Protein AF-A0A353LRE3-F1 (afdb_monomer)

Structure (mmCIF, N/CA/C/O backbone):
data_AF-A0A353LRE3-F1
#
_entry.id   AF-A0A353LRE3-F1
#
loop_
_atom_site.group_PDB
_atom_site.id
_atom_site.type_symbol
_atom_site.label_atom_id
_atom_site.label_alt_id
_atom_site.label_comp_id
_atom_site.label_asym_id
_atom_site.label_entity_id
_atom_site.label_seq_id
_atom_site.pdbx_PDB_ins_code
_atom_site.Cartn_x
_atom_site.Cartn_y
_atom_site.Cartn_z
_atom_site.occupancy
_atom_site.B_iso_or_equiv
_a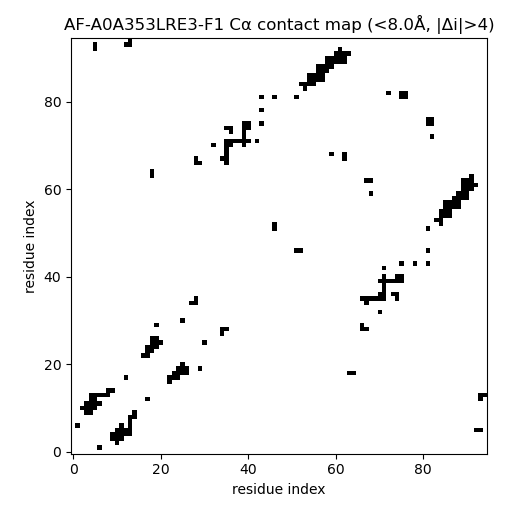tom_site.auth_seq_id
_atom_site.auth_comp_id
_atom_site.auth_as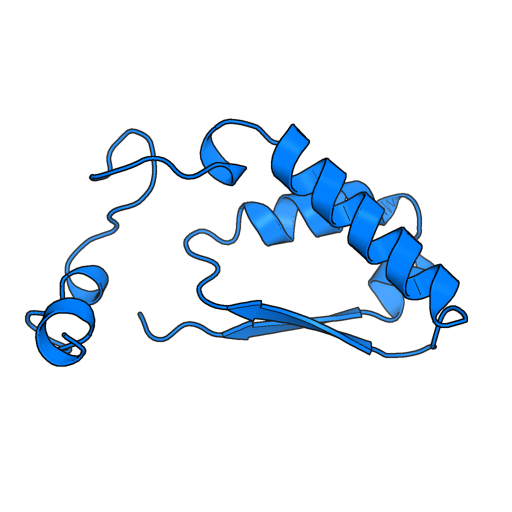ym_id
_atom_site.auth_atom_id
_atom_site.pdbx_PDB_model_num
ATOM 1 N N . MET A 1 1 ? 3.013 -12.728 -23.868 1.00 83.56 1 MET A N 1
ATOM 2 C CA . MET A 1 1 ? 3.322 -11.578 -22.986 1.00 83.56 1 MET A CA 1
ATOM 3 C C . MET A 1 1 ? 4.045 -12.007 -21.706 1.00 83.56 1 MET A C 1
ATOM 5 O O . MET A 1 1 ? 5.095 -11.446 -21.448 1.00 83.56 1 MET A O 1
ATOM 9 N N . SER A 1 2 ? 3.580 -13.036 -20.975 1.00 89.44 2 SER A N 1
ATOM 10 C CA . SER A 1 2 ? 4.220 -13.532 -19.731 1.00 89.44 2 SER A CA 1
ATOM 11 C C . SER A 1 2 ? 5.749 -13.728 -19.815 1.00 89.44 2 SER A C 1
ATOM 13 O O . SER A 1 2 ? 6.469 -13.100 -19.048 1.00 89.44 2 SER A O 1
ATOM 15 N N . LEU A 1 3 ? 6.269 -14.486 -20.794 1.00 90.88 3 LEU A N 1
ATOM 16 C CA . LEU A 1 3 ? 7.724 -14.691 -20.944 1.00 90.88 3 LEU A CA 1
ATOM 17 C C . LEU A 1 3 ? 8.507 -13.389 -21.191 1.00 90.88 3 LEU A C 1
ATOM 19 O O . LEU A 1 3 ? 9.598 -13.219 -20.663 1.00 90.88 3 LEU A O 1
ATOM 23 N N . ALA A 1 4 ? 7.955 -12.441 -21.952 1.00 92.00 4 ALA A N 1
ATOM 24 C CA . ALA A 1 4 ? 8.640 -11.174 -22.223 1.00 92.00 4 ALA A CA 1
ATOM 25 C C . ALA A 1 4 ? 8.796 -10.308 -20.957 1.00 92.00 4 ALA A C 1
ATOM 27 O O . ALA A 1 4 ? 9.753 -9.546 -20.843 1.00 92.00 4 ALA A O 1
ATOM 28 N N . LEU A 1 5 ? 7.873 -10.434 -20.000 1.00 90.50 5 LEU A N 1
ATOM 29 C CA . LEU A 1 5 ? 7.877 -9.655 -18.761 1.00 90.50 5 LEU A CA 1
ATOM 30 C C . LEU A 1 5 ? 8.619 -10.367 -17.621 1.00 90.50 5 LEU A C 1
ATOM 32 O O . LEU A 1 5 ? 9.373 -9.714 -16.905 1.00 90.50 5 LEU A O 1
ATOM 36 N N . GLY A 1 6 ? 8.442 -11.686 -17.489 1.00 89.94 6 GLY A N 1
ATOM 37 C CA . GLY A 1 6 ? 8.863 -12.458 -16.314 1.00 89.94 6 GLY A CA 1
ATOM 38 C C . GLY A 1 6 ? 9.785 -13.648 -16.583 1.00 89.94 6 GLY A C 1
ATOM 39 O O . GLY A 1 6 ? 9.959 -14.471 -15.693 1.00 89.94 6 GLY A O 1
ATOM 40 N N . HIS A 1 7 ? 10.367 -13.801 -17.782 1.00 91.94 7 HIS A N 1
ATOM 41 C CA . HIS A 1 7 ? 11.414 -14.816 -17.967 1.00 91.94 7 HIS A CA 1
ATOM 42 C C . HIS A 1 7 ? 12.577 -14.534 -16.997 1.00 91.94 7 HIS A C 1
ATOM 44 O O . HIS A 1 7 ? 13.086 -13.415 -17.033 1.00 91.94 7 HIS A O 1
ATOM 50 N N . PRO A 1 8 ? 13.059 -15.506 -16.200 1.00 88.06 8 PRO A N 1
ATOM 51 C CA . PRO A 1 8 ? 14.055 -15.248 -15.154 1.00 88.06 8 PRO A CA 1
ATOM 52 C C . PRO A 1 8 ? 15.313 -14.524 -15.652 1.00 88.06 8 PRO A C 1
ATOM 54 O O . PRO A 1 8 ? 15.825 -13.632 -14.991 1.00 88.06 8 PRO A O 1
ATOM 57 N N . GLU A 1 9 ? 15.778 -14.868 -16.856 1.00 88.31 9 GLU A N 1
ATOM 58 C CA . GLU A 1 9 ? 16.984 -14.273 -17.451 1.00 88.31 9 GLU A CA 1
ATOM 59 C C . GLU A 1 9 ? 16.711 -13.096 -18.406 1.00 88.31 9 GLU A C 1
ATOM 61 O O . GLU A 1 9 ? 17.545 -12.210 -18.564 1.00 88.31 9 GLU A O 1
ATOM 66 N N . PHE A 1 10 ? 15.549 -13.060 -19.067 1.00 90.50 10 PHE A N 1
ATOM 67 C CA . PHE A 1 10 ? 15.300 -12.152 -20.202 1.00 90.50 10 PHE A CA 1
ATOM 68 C C . PHE A 1 10 ? 14.110 -11.221 -19.983 1.00 90.50 10 PHE A C 1
ATOM 70 O O . PHE A 1 10 ? 13.911 -10.288 -20.766 1.00 90.50 10 PHE A O 1
ATOM 77 N N . GLY A 1 11 ? 13.340 -11.461 -18.925 1.00 91.38 11 GLY A N 1
ATOM 78 C CA . GLY A 1 11 ? 12.149 -10.716 -18.572 1.00 91.38 11 GLY A CA 1
ATOM 79 C C . GLY A 1 11 ? 12.487 -9.264 -18.286 1.00 91.38 11 GLY A C 1
ATOM 80 O O . GLY A 1 11 ? 13.509 -8.954 -17.670 1.00 91.38 11 GLY A O 1
ATOM 81 N N . TYR A 1 12 ? 11.624 -8.373 -18.759 1.00 88.88 12 TYR A N 1
ATOM 82 C CA . TYR A 1 12 ? 11.773 -6.936 -18.568 1.00 88.88 12 TYR A CA 1
ATOM 83 C C . TYR A 1 12 ? 11.924 -6.551 -17.086 1.00 88.88 12 TYR A C 1
ATOM 85 O O . TYR A 1 12 ? 12.854 -5.821 -16.753 1.00 88.88 12 TYR A O 1
ATOM 93 N N . TYR A 1 13 ? 11.077 -7.103 -16.209 1.00 86.62 13 TYR A N 1
ATOM 94 C CA . TYR A 1 13 ? 11.093 -6.807 -14.771 1.00 86.62 13 TYR A CA 1
ATOM 95 C C . TYR A 1 13 ? 12.178 -7.567 -13.995 1.00 86.62 13 TYR A C 1
ATOM 97 O O . TYR A 1 13 ? 12.428 -7.249 -12.842 1.00 86.62 13 TYR A O 1
ATOM 105 N N . MET A 1 14 ? 12.825 -8.572 -14.602 1.00 86.06 14 MET A N 1
ATOM 106 C CA . MET A 1 14 ? 13.829 -9.401 -13.913 1.00 86.06 14 MET A CA 1
ATOM 107 C C . MET A 1 14 ? 15.253 -8.839 -14.026 1.00 86.06 14 MET A C 1
ATOM 109 O O . MET A 1 14 ? 16.117 -9.177 -13.225 1.00 86.06 14 MET A O 1
ATOM 113 N N . ARG A 1 15 ? 15.533 -8.017 -15.048 1.00 80.94 15 ARG A N 1
ATOM 114 C CA . ARG A 1 15 ? 16.908 -7.599 -15.390 1.00 80.94 15 ARG A CA 1
ATOM 115 C C . ARG A 1 15 ? 17.334 -6.239 -14.843 1.00 80.94 15 ARG A C 1
ATOM 117 O O . ARG A 1 15 ? 18.531 -5.970 -14.789 1.00 80.94 15 ARG A O 1
ATOM 124 N N . ARG A 1 16 ? 16.391 -5.354 -14.526 1.00 75.19 16 ARG A N 1
ATOM 125 C CA . ARG A 1 16 ? 16.661 -3.979 -14.078 1.00 75.19 16 ARG A CA 1
ATOM 126 C C . ARG A 1 16 ? 15.479 -3.431 -13.291 1.00 75.19 16 ARG A C 1
ATOM 128 O O . ARG A 1 16 ? 14.371 -3.901 -13.507 1.00 75.19 16 ARG A O 1
ATOM 135 N N . ASP A 1 17 ? 15.725 -2.418 -12.460 1.00 75.56 17 ASP A N 1
ATOM 136 C CA . ASP A 1 17 ? 14.676 -1.603 -11.833 1.00 75.56 17 ASP A CA 1
ATOM 137 C C . ASP A 1 17 ? 14.135 -0.602 -12.876 1.00 75.56 17 ASP A C 1
ATOM 139 O O . ASP A 1 17 ? 14.866 0.316 -13.262 1.00 75.56 17 ASP A O 1
ATOM 143 N N . PRO A 1 18 ? 12.910 -0.782 -13.412 1.00 79.00 18 PRO A N 1
ATOM 144 C CA . PRO A 1 18 ? 12.359 0.121 -14.415 1.00 79.00 18 PRO A CA 1
ATOM 145 C C . PRO A 1 18 ? 11.692 1.357 -13.796 1.00 79.00 18 PRO A C 1
ATOM 147 O O . PRO A 1 18 ? 11.201 2.198 -14.550 1.00 79.00 18 PRO A O 1
ATOM 150 N N . PHE A 1 19 ? 11.624 1.469 -12.466 1.00 78.69 19 PHE A N 1
ATOM 151 C CA . PHE A 1 19 ? 10.783 2.449 -11.786 1.00 78.69 19 PHE A CA 1
ATOM 152 C C . PHE A 1 19 ? 11.536 3.727 -11.385 1.00 78.69 19 PHE A C 1
ATOM 154 O O . PHE A 1 19 ? 12.706 3.709 -11.003 1.00 78.69 19 PHE A O 1
ATOM 161 N N . GLY A 1 20 ? 10.816 4.852 -11.395 1.00 73.50 20 GLY A N 1
ATOM 162 C CA . GLY A 1 20 ? 11.276 6.131 -10.849 1.00 73.50 20 GLY A CA 1
ATOM 163 C C . GLY A 1 20 ? 11.982 7.024 -11.872 1.00 73.50 20 GLY A C 1
ATOM 164 O O . GLY A 1 20 ? 12.011 6.735 -13.063 1.00 73.50 20 GLY A O 1
ATOM 165 N N . VAL A 1 21 ? 12.549 8.142 -11.406 1.00 74.50 21 VAL A N 1
ATOM 166 C CA . VAL A 1 21 ? 13.155 9.185 -12.269 1.00 74.50 21 VAL A CA 1
ATOM 167 C C . VAL A 1 21 ? 14.310 8.654 -13.126 1.00 74.50 21 VAL A C 1
ATOM 169 O O . VAL A 1 21 ? 14.510 9.117 -14.246 1.00 74.50 21 VAL A O 1
ATOM 172 N N . SER A 1 22 ? 15.058 7.681 -12.604 1.00 78.81 22 SER A N 1
ATOM 173 C CA . SER A 1 22 ? 16.165 7.020 -13.310 1.00 78.81 22 SER A CA 1
ATOM 174 C C . SER A 1 22 ? 15.733 5.764 -14.078 1.00 78.81 22 SER A C 1
ATOM 176 O O . SER A 1 22 ? 16.574 5.129 -14.713 1.00 78.81 22 SER A O 1
ATOM 178 N N . GLY A 1 23 ? 14.458 5.379 -13.969 1.00 81.88 23 GLY A N 1
ATOM 179 C CA . GLY A 1 23 ? 13.868 4.223 -14.630 1.00 81.88 23 GLY A CA 1
ATOM 180 C C . GLY A 1 23 ? 13.298 4.560 -16.008 1.00 81.88 23 GLY A C 1
ATOM 181 O O . GLY A 1 23 ? 13.476 5.655 -16.540 1.00 81.88 23 GLY A O 1
ATOM 182 N N . ASP A 1 24 ? 12.578 3.607 -16.590 1.00 83.50 24 ASP A N 1
ATOM 183 C CA . ASP A 1 24 ? 11.914 3.788 -17.883 1.00 83.50 24 ASP A CA 1
ATOM 184 C C . ASP A 1 24 ? 10.616 4.604 -17.754 1.00 83.50 24 ASP A C 1
ATOM 186 O O . ASP A 1 24 ? 10.161 5.206 -18.728 1.00 83.50 24 ASP A O 1
ATOM 190 N N . PHE A 1 25 ? 9.995 4.606 -16.569 1.00 83.81 25 PHE A N 1
ATOM 191 C CA . PHE A 1 25 ? 8.791 5.377 -16.276 1.00 83.81 25 PHE A CA 1
ATOM 192 C C . PHE A 1 25 ? 8.634 5.649 -14.773 1.00 83.81 25 PHE A C 1
ATOM 194 O O . PHE A 1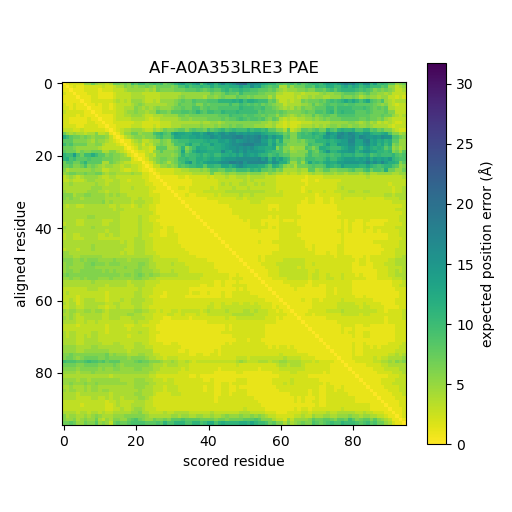 25 ? 9.127 4.918 -13.913 1.00 83.81 25 PHE A O 1
ATOM 201 N N . ILE A 1 26 ? 7.883 6.705 -14.458 1.00 88.62 26 ILE A N 1
ATOM 202 C CA . ILE A 1 26 ? 7.529 7.094 -13.091 1.00 88.62 26 ILE A CA 1
ATOM 203 C C . ILE A 1 26 ? 6.059 6.758 -12.808 1.00 88.62 26 ILE A C 1
ATOM 205 O O . ILE A 1 26 ? 5.200 6.918 -13.677 1.00 88.62 26 ILE A O 1
ATOM 209 N N . THR A 1 27 ? 5.761 6.268 -11.604 1.00 91.88 27 THR A N 1
ATOM 210 C CA . THR A 1 27 ? 4.403 5.889 -11.176 1.00 91.88 27 THR A CA 1
ATOM 211 C C . THR A 1 27 ? 3.803 6.945 -10.244 1.00 91.88 27 THR A C 1
ATOM 213 O O . THR A 1 27 ? 4.520 7.773 -9.689 1.00 91.88 27 THR A O 1
ATOM 216 N N . ALA A 1 28 ? 2.478 6.940 -10.054 1.00 94.12 28 ALA A N 1
ATOM 217 C CA . ALA A 1 28 ? 1.800 7.934 -9.213 1.00 94.12 28 ALA A CA 1
ATOM 218 C C . ALA A 1 28 ? 2.329 8.011 -7.759 1.00 94.12 28 ALA A C 1
ATOM 220 O O . ALA A 1 28 ? 2.544 9.137 -7.302 1.00 94.12 28 ALA A O 1
ATOM 221 N N . PRO A 1 29 ? 2.614 6.886 -7.061 1.00 93.75 29 PRO A N 1
ATOM 222 C CA . PRO A 1 29 ? 3.241 6.932 -5.735 1.00 93.75 29 PRO A CA 1
ATOM 223 C C . PRO A 1 29 ? 4.611 7.625 -5.737 1.00 93.75 29 PRO A C 1
ATOM 225 O O . PRO A 1 29 ? 4.943 8.333 -4.796 1.00 93.75 29 PRO A O 1
ATOM 228 N N . GLU A 1 30 ? 5.386 7.484 -6.816 1.00 91.19 30 GLU A N 1
ATOM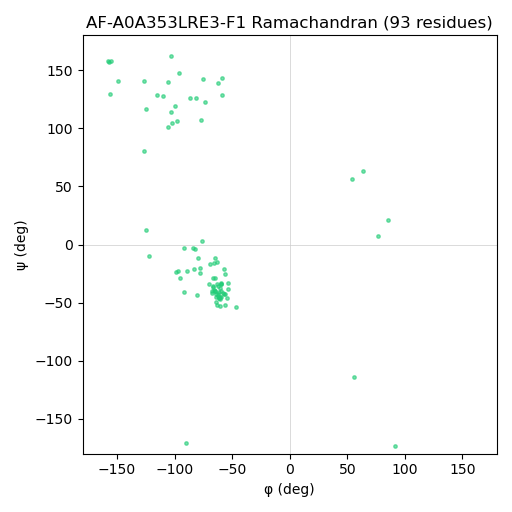 229 C CA . GLU A 1 30 ? 6.712 8.107 -6.952 1.00 91.19 30 GLU A CA 1
ATOM 230 C C . GLU A 1 30 ? 6.641 9.602 -7.313 1.00 91.19 30 GLU A C 1
ATOM 232 O O . GLU A 1 30 ? 7.608 10.334 -7.113 1.00 91.19 30 GLU A O 1
ATOM 237 N N . ILE A 1 31 ? 5.513 10.080 -7.856 1.00 93.00 31 ILE A N 1
ATOM 238 C CA . ILE A 1 31 ? 5.315 11.504 -8.179 1.00 93.00 31 ILE A CA 1
ATOM 239 C C . ILE A 1 31 ? 4.932 12.296 -6.928 1.00 93.00 31 ILE A C 1
ATOM 241 O O . ILE A 1 31 ? 5.388 13.426 -6.743 1.00 93.00 31 ILE A O 1
ATO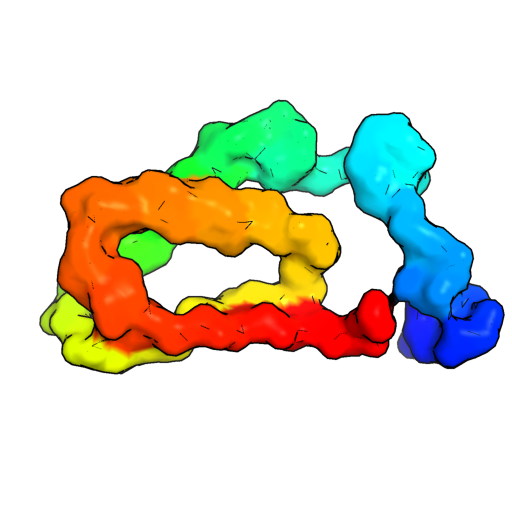M 245 N N . SER A 1 32 ? 4.037 11.755 -6.099 1.00 95.81 32 SER A N 1
ATOM 246 C CA . SER A 1 32 ? 3.514 12.486 -4.949 1.00 95.81 32 SER A CA 1
ATOM 247 C C . SER A 1 32 ? 3.000 11.566 -3.854 1.00 95.81 32 SER A C 1
ATOM 249 O O . SER A 1 32 ? 2.092 10.763 -4.076 1.00 95.81 32 SER A O 1
ATOM 251 N N . GLN A 1 33 ? 3.465 11.828 -2.631 1.00 96.75 33 GLN A N 1
ATOM 252 C CA . GLN A 1 33 ? 2.963 11.193 -1.414 1.00 96.75 33 GLN A CA 1
ATOM 253 C C . GLN A 1 33 ? 1.447 11.364 -1.212 1.00 96.75 33 GLN A C 1
ATOM 255 O O . GLN A 1 33 ? 0.813 10.538 -0.563 1.00 96.75 33 GLN A O 1
ATOM 260 N N . ILE A 1 34 ? 0.843 12.419 -1.784 1.00 98.12 34 ILE A N 1
ATOM 261 C CA . ILE A 1 34 ? -0.601 12.677 -1.675 1.00 98.12 34 ILE A CA 1
ATOM 262 C C . ILE A 1 34 ? -1.390 11.501 -2.254 1.00 98.12 34 ILE A C 1
ATOM 264 O O . ILE A 1 34 ? -2.450 11.159 -1.735 1.00 98.12 34 ILE A O 1
ATOM 268 N N . PHE A 1 35 ? -0.869 10.850 -3.300 1.00 98.31 35 PHE A N 1
ATOM 269 C CA . PHE A 1 35 ? -1.512 9.672 -3.867 1.00 98.31 35 PHE A CA 1
ATOM 270 C C . PHE A 1 35 ? -1.618 8.551 -2.826 1.00 98.31 35 PHE A C 1
ATOM 272 O O . PHE A 1 35 ? -2.717 8.070 -2.559 1.00 98.31 35 PHE A O 1
ATOM 279 N N . GLY A 1 36 ? -0.504 8.179 -2.190 1.00 98.25 36 GLY A N 1
ATOM 280 C CA . GLY A 1 36 ? -0.501 7.125 -1.178 1.00 98.25 36 GLY A CA 1
ATOM 281 C C . GLY A 1 36 ? -1.274 7.497 0.088 1.00 98.25 36 GLY A C 1
ATOM 282 O O . GLY A 1 36 ? -1.993 6.662 0.634 1.00 98.25 36 GLY A O 1
ATOM 283 N N . GLU A 1 37 ? -1.225 8.762 0.508 1.00 98.38 37 GLU A N 1
ATOM 284 C CA . GLU A 1 37 ? -1.994 9.254 1.655 1.00 98.38 37 GLU A CA 1
ATOM 285 C C . GLU A 1 37 ? -3.507 9.147 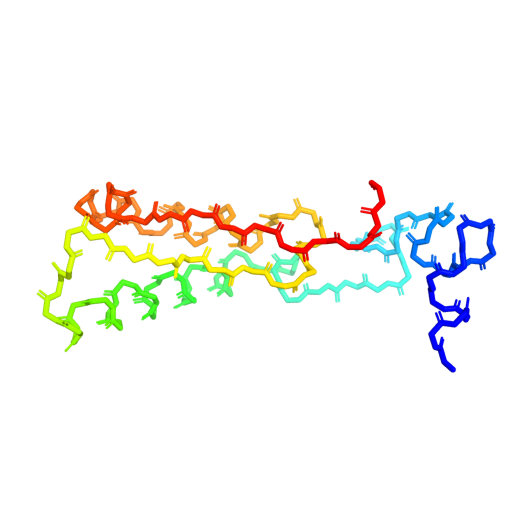1.430 1.00 98.38 37 GLU A C 1
ATOM 287 O O . GLU A 1 37 ? -4.227 8.671 2.310 1.00 98.38 37 GLU A O 1
ATOM 292 N N . LEU A 1 38 ? -3.999 9.531 0.247 1.00 98.50 38 LEU A N 1
ATOM 293 C CA . LEU A 1 38 ? -5.421 9.425 -0.089 1.00 98.50 38 LEU A CA 1
ATOM 294 C C . LEU A 1 38 ? -5.889 7.968 -0.156 1.00 98.50 38 LEU A C 1
ATOM 296 O O . LEU A 1 38 ? -6.978 7.661 0.334 1.00 98.50 38 LEU A O 1
ATOM 300 N N . ILE A 1 39 ? -5.068 7.063 -0.700 1.00 98.50 39 ILE A N 1
ATOM 301 C CA . ILE A 1 39 ? -5.367 5.625 -0.670 1.00 98.50 39 ILE A CA 1
ATOM 302 C C . ILE A 1 39 ? -5.368 5.105 0.772 1.00 98.50 39 ILE A C 1
ATOM 304 O O . ILE A 1 39 ? -6.267 4.355 1.141 1.00 98.50 39 ILE A O 1
ATOM 308 N N . GLY A 1 40 ? -4.440 5.551 1.623 1.00 98.25 40 GLY A N 1
ATOM 309 C CA . GLY A 1 40 ? -4.414 5.178 3.038 1.00 98.25 40 GLY A CA 1
ATOM 310 C C . GLY A 1 40 ? -5.676 5.603 3.788 1.00 98.25 40 GLY A C 1
ATOM 311 O O . GLY A 1 40 ? -6.278 4.796 4.498 1.00 98.25 40 GLY A O 1
ATOM 312 N N . LEU A 1 41 ? -6.136 6.840 3.579 1.00 98.31 41 LEU A N 1
ATOM 313 C CA . LEU A 1 41 ? -7.402 7.324 4.138 1.00 98.31 41 LEU A CA 1
ATOM 314 C C . LEU A 1 41 ? -8.599 6.516 3.621 1.00 98.31 41 LEU A C 1
ATOM 316 O O . LEU A 1 41 ? -9.488 6.174 4.403 1.00 98.31 41 LEU A O 1
ATOM 320 N N . TRP A 1 42 ? -8.607 6.167 2.333 1.00 98.50 42 TRP A N 1
ATOM 321 C CA . TRP A 1 42 ? -9.633 5.301 1.75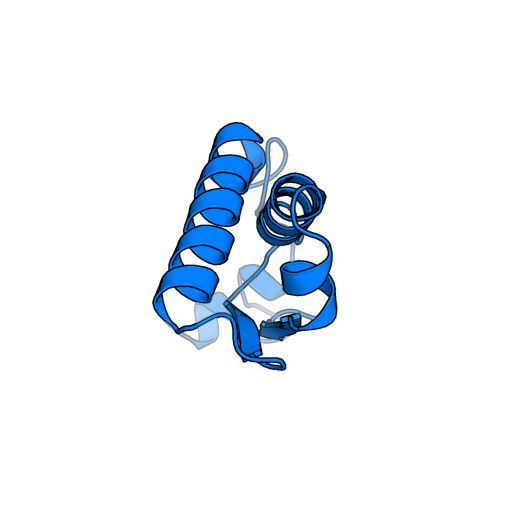5 1.00 98.50 42 TRP A CA 1
ATOM 322 C C . TRP A 1 42 ? -9.629 3.897 2.379 1.00 98.50 42 TRP A C 1
ATOM 324 O O . TRP A 1 42 ? -10.699 3.381 2.711 1.00 98.50 42 TRP A O 1
ATOM 334 N N . CYS A 1 43 ? -8.459 3.294 2.609 1.00 98.56 43 CYS A N 1
ATOM 335 C CA . CYS A 1 43 ? -8.344 1.997 3.279 1.00 98.56 43 CYS A CA 1
ATOM 336 C C . CYS A 1 43 ? -8.893 2.053 4.709 1.00 98.56 43 CYS A C 1
ATOM 338 O O . CYS A 1 43 ? -9.671 1.186 5.106 1.00 98.56 43 CYS A O 1
ATOM 340 N N . VAL A 1 44 ? -8.530 3.092 5.469 1.00 98.56 44 VAL A N 1
ATOM 341 C CA . VAL A 1 44 ? -9.032 3.304 6.833 1.00 98.56 44 VAL A CA 1
ATOM 342 C C . VAL A 1 44 ? -10.548 3.464 6.834 1.00 98.56 44 VAL A C 1
ATOM 344 O O . VAL A 1 44 ? -11.219 2.821 7.639 1.00 98.56 44 VAL A O 1
ATOM 347 N N . GLN A 1 45 ? -11.099 4.286 5.937 1.00 98.50 45 GLN A N 1
ATOM 348 C CA . GLN A 1 45 ? -12.546 4.475 5.845 1.00 98.50 45 GLN A CA 1
ATOM 349 C C . GLN A 1 45 ? -13.254 3.164 5.491 1.00 98.50 45 GLN A C 1
ATOM 351 O O . GLN A 1 45 ? -14.199 2.781 6.170 1.00 98.50 45 GLN A O 1
ATOM 356 N N . SER A 1 46 ? -12.73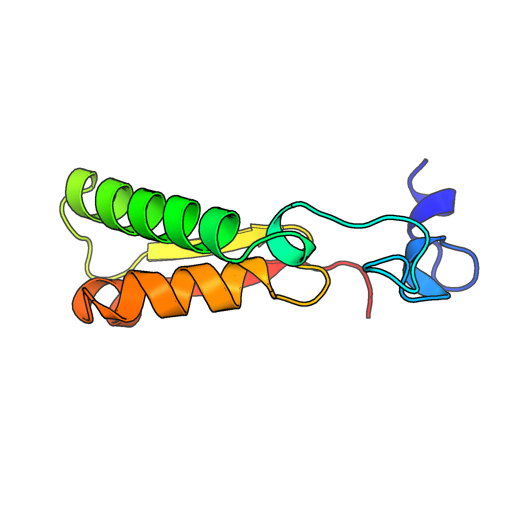8 2.428 4.506 1.00 98.56 46 SER A N 1
ATOM 357 C CA . SER A 1 46 ? -13.295 1.135 4.099 1.00 98.56 46 SER A CA 1
ATOM 358 C C . SER A 1 46 ? -13.292 0.123 5.249 1.00 98.56 46 SER A C 1
ATOM 360 O O . SER A 1 46 ? -14.259 -0.608 5.439 1.00 98.56 46 SER A O 1
ATOM 362 N N . TRP A 1 47 ? -12.234 0.095 6.064 1.00 98.56 47 TRP A N 1
ATOM 363 C CA . TRP A 1 47 ? -12.174 -0.745 7.264 1.00 98.56 47 TRP A CA 1
ATOM 364 C C . TRP A 1 47 ? -13.211 -0.350 8.324 1.00 98.56 47 TRP A C 1
ATOM 366 O O . TRP A 1 47 ? -13.835 -1.231 8.917 1.00 98.56 47 TRP A O 1
ATOM 376 N N . LEU A 1 48 ? -13.451 0.949 8.533 1.00 98.38 48 LEU A N 1
ATOM 377 C CA . LEU A 1 48 ? -14.517 1.423 9.426 1.00 98.38 48 LEU A CA 1
ATOM 378 C C . LEU A 1 48 ? -15.901 1.024 8.913 1.00 98.38 48 LEU A C 1
ATOM 380 O O . LEU A 1 48 ? -16.725 0.562 9.700 1.00 98.38 48 LEU A O 1
ATOM 384 N N . ASP A 1 49 ? -16.135 1.155 7.608 1.00 98.56 49 ASP A N 1
ATOM 385 C CA . ASP A 1 49 ? -17.404 0.797 6.968 1.00 98.56 49 ASP A CA 1
ATOM 386 C C . ASP A 1 49 ? -17.682 -0.714 7.062 1.00 98.56 49 ASP A C 1
ATOM 388 O O . ASP A 1 49 ? -18.835 -1.133 7.156 1.00 98.56 49 ASP A O 1
ATOM 392 N N . MET A 1 50 ? -16.630 -1.540 7.127 1.00 98.31 50 MET A N 1
ATOM 393 C CA . MET A 1 50 ? -16.715 -2.979 7.419 1.00 98.31 50 MET A CA 1
ATOM 394 C C . MET A 1 50 ? -16.957 -3.302 8.906 1.00 98.31 50 MET A C 1
ATOM 396 O O . MET A 1 50 ? -16.985 -4.474 9.280 1.00 98.31 50 MET A O 1
ATOM 400 N N . GLY A 1 51 ? -17.129 -2.296 9.765 1.00 98.38 51 GLY A N 1
ATOM 401 C CA . GLY A 1 51 ? -17.342 -2.478 11.201 1.00 98.38 51 GLY A CA 1
ATOM 402 C C . GLY A 1 51 ? -16.056 -2.619 12.012 1.00 98.38 51 GLY A C 1
ATOM 403 O O . GLY A 1 51 ? -16.107 -3.140 13.121 1.00 98.38 51 GLY A O 1
ATOM 404 N N . ALA A 1 52 ? -14.923 -2.150 11.480 1.00 98.31 52 ALA A N 1
ATOM 405 C CA . ALA A 1 52 ? -13.623 -2.164 12.148 1.00 98.31 52 ALA A CA 1
ATOM 406 C C . ALA A 1 52 ? -13.200 -3.563 12.657 1.00 98.31 52 ALA A C 1
ATOM 408 O O . ALA A 1 52 ? -12.942 -3.720 13.851 1.00 98.31 52 ALA A O 1
ATOM 409 N N . PRO A 1 53 ? -13.134 -4.589 11.782 1.00 98.50 53 PRO A N 1
ATOM 410 C CA . PRO A 1 53 ? -12.760 -5.941 12.191 1.00 98.50 53 PRO A CA 1
ATOM 411 C C . PRO A 1 53 ? -11.367 -5.982 12.835 1.00 98.50 53 PRO A C 1
ATOM 413 O O . PRO A 1 53 ? -10.444 -5.312 12.366 1.00 98.50 53 PRO A O 1
ATOM 416 N N . ASP A 1 54 ? -11.204 -6.838 13.850 1.00 98.25 54 ASP A N 1
ATOM 417 C CA . ASP A 1 54 ? -9.948 -7.016 14.604 1.00 98.25 54 ASP A CA 1
ATOM 418 C C . ASP A 1 54 ? -8.798 -7.592 13.759 1.00 98.25 54 ASP A C 1
ATOM 420 O O . ASP A 1 54 ? -7.637 -7.540 14.159 1.00 98.25 54 ASP A O 1
ATOM 424 N N . SER A 1 55 ? -9.109 -8.159 12.590 1.00 98.31 55 SER A N 1
ATOM 425 C CA . SER A 1 55 ? -8.112 -8.601 11.617 1.00 98.31 55 SER A CA 1
ATOM 426 C C . SER A 1 55 ? -8.641 -8.489 10.190 1.00 98.31 55 SER A C 1
ATOM 428 O O . SER A 1 55 ? -9.808 -8.789 9.929 1.00 98.31 55 SER A O 1
ATOM 430 N N . PHE A 1 56 ? -7.785 -8.066 9.262 1.00 98.56 56 PHE A N 1
ATOM 431 C CA . PHE A 1 56 ? -8.072 -8.063 7.826 1.00 98.56 56 PHE A CA 1
ATOM 432 C C . PHE A 1 56 ? -6.775 -8.121 7.012 1.00 98.56 56 PHE A C 1
ATOM 434 O O . PHE A 1 56 ? -5.712 -7.735 7.496 1.00 98.56 56 PHE A O 1
ATOM 441 N N . ALA A 1 57 ? -6.860 -8.576 5.763 1.00 98.56 57 ALA A N 1
ATOM 442 C CA . ALA A 1 57 ? -5.726 -8.570 4.844 1.00 98.56 57 ALA A CA 1
ATOM 443 C C . ALA A 1 57 ? -5.633 -7.228 4.101 1.00 98.56 57 ALA A C 1
ATOM 445 O O . ALA A 1 57 ? -6.590 -6.809 3.448 1.00 98.56 57 ALA A O 1
ATOM 446 N N . LEU A 1 58 ? -4.468 -6.584 4.159 1.00 98.50 58 LEU A N 1
ATOM 447 C CA . LEU A 1 58 ? -4.108 -5.429 3.339 1.00 98.50 58 LEU A CA 1
ATOM 448 C C . LEU A 1 58 ? -3.110 -5.893 2.272 1.00 98.50 58 LEU A C 1
ATOM 450 O O . LEU A 1 58 ? -1.935 -6.112 2.565 1.00 98.50 58 LEU A O 1
ATOM 454 N N . VAL A 1 59 ? -3.599 -6.101 1.048 1.00 98.56 59 VAL A N 1
ATOM 455 C CA . VAL A 1 59 ? -2.842 -6.756 -0.030 1.00 98.56 59 VAL A CA 1
ATOM 456 C C . VAL A 1 59 ? -2.463 -5.753 -1.118 1.00 98.56 59 VAL A C 1
ATOM 458 O O . VAL A 1 59 ? -3.340 -5.088 -1.665 1.00 98.56 59 VAL A O 1
ATOM 461 N N . GLU A 1 60 ? -1.181 -5.696 -1.478 1.00 98.44 60 GLU A N 1
ATOM 462 C CA . GLU A 1 60 ? -0.687 -4.961 -2.647 1.00 98.44 60 GLU A CA 1
ATOM 463 C C . GLU A 1 60 ? -0.095 -5.936 -3.674 1.00 98.44 60 GLU A C 1
ATOM 465 O O . GLU A 1 60 ? 0.731 -6.790 -3.344 1.00 98.44 60 GLU A O 1
ATOM 470 N N . LEU A 1 61 ? -0.547 -5.820 -4.924 1.00 97.50 61 LEU A N 1
ATOM 471 C CA . LEU A 1 61 ? -0.083 -6.634 -6.046 1.00 97.50 61 LEU A CA 1
ATOM 472 C C . LEU A 1 61 ? 0.935 -5.831 -6.853 1.00 97.50 61 LEU A C 1
ATOM 474 O O . LEU A 1 61 ? 0.581 -4.790 -7.403 1.00 97.50 61 LEU A O 1
ATOM 478 N N . GLY A 1 62 ? 2.167 -6.326 -6.951 1.00 94.19 62 GLY A N 1
ATOM 479 C CA . GLY A 1 62 ? 3.257 -5.620 -7.620 1.00 94.19 62 GLY A CA 1
ATOM 480 C C . GLY A 1 62 ? 3.616 -4.309 -6.914 1.00 94.19 62 GLY A C 1
ATOM 481 O O . GLY A 1 62 ? 3.446 -3.245 -7.511 1.00 94.19 62 GLY A O 1
ATOM 482 N N . PRO A 1 63 ? 4.086 -4.351 -5.651 1.00 94.81 63 PRO A N 1
ATOM 483 C CA . PRO A 1 63 ? 4.360 -3.150 -4.856 1.00 94.81 63 PRO A CA 1
ATOM 484 C C . PRO A 1 63 ? 5.501 -2.289 -5.418 1.00 94.81 63 PRO A C 1
ATOM 486 O O . PRO A 1 63 ? 5.720 -1.167 -4.951 1.00 94.81 63 PRO A O 1
ATOM 489 N N . GLY A 1 64 ? 6.273 -2.806 -6.382 1.00 91.19 64 GLY A N 1
ATOM 490 C CA . GLY A 1 64 ? 7.467 -2.147 -6.896 1.00 91.19 64 GLY A CA 1
ATOM 491 C C . GLY A 1 64 ? 8.434 -1.842 -5.754 1.00 91.19 64 GLY A C 1
ATOM 492 O O . GLY A 1 64 ? 8.942 -2.744 -5.095 1.00 91.19 64 GLY A O 1
ATOM 493 N N . ARG A 1 65 ? 8.652 -0.555 -5.474 1.00 90.00 65 ARG A N 1
ATOM 494 C CA . ARG A 1 65 ? 9.544 -0.086 -4.398 1.00 90.00 65 ARG A CA 1
ATOM 495 C C . ARG A 1 65 ? 8.888 -0.073 -3.008 1.00 90.00 65 ARG A C 1
ATOM 497 O O . ARG A 1 65 ? 9.547 0.271 -2.032 1.00 90.00 65 ARG A O 1
ATOM 504 N N . GLY A 1 66 ? 7.598 -0.404 -2.909 1.00 94.56 66 GLY A N 1
ATOM 505 C CA . GLY A 1 66 ? 6.821 -0.361 -1.664 1.00 94.56 66 GLY A CA 1
ATOM 506 C C . GLY A 1 66 ? 6.398 1.046 -1.226 1.00 94.56 66 GLY A C 1
ATOM 507 O O . GLY A 1 66 ? 5.846 1.208 -0.138 1.00 94.56 66 GLY A O 1
ATOM 508 N N . THR A 1 67 ? 6.635 2.061 -2.063 1.00 96.06 67 THR A N 1
ATOM 509 C CA . THR A 1 67 ? 6.343 3.476 -1.781 1.00 96.06 67 THR A CA 1
ATOM 510 C C . THR A 1 67 ? 4.871 3.701 -1.441 1.00 96.06 67 THR A C 1
ATOM 512 O O . THR A 1 67 ? 4.562 4.382 -0.466 1.00 96.06 67 THR A O 1
ATOM 515 N N . LEU A 1 68 ? 3.956 3.060 -2.180 1.00 97.88 68 LEU A N 1
ATOM 516 C CA . LEU A 1 68 ? 2.521 3.162 -1.917 1.00 97.88 68 LEU A CA 1
ATOM 517 C C . LEU A 1 68 ? 2.155 2.601 -0.536 1.00 97.88 68 LEU A C 1
ATOM 519 O O . LEU A 1 68 ? 1.526 3.310 0.248 1.00 97.88 68 LEU A O 1
ATOM 523 N N . MET A 1 69 ? 2.573 1.373 -0.205 1.00 98.50 69 MET A N 1
ATOM 524 C CA . MET A 1 69 ? 2.318 0.794 1.120 1.00 98.50 69 MET A CA 1
ATOM 525 C C . MET A 1 69 ? 2.902 1.650 2.247 1.00 98.50 69 MET A C 1
ATOM 527 O O . MET A 1 69 ? 2.249 1.852 3.270 1.00 98.50 69 MET A O 1
ATOM 531 N N . ALA A 1 70 ? 4.114 2.182 2.070 1.00 98.19 70 ALA A N 1
ATOM 532 C CA . ALA A 1 70 ? 4.740 3.042 3.069 1.00 98.19 70 ALA A CA 1
ATOM 533 C C . ALA A 1 70 ? 3.895 4.298 3.349 1.00 98.19 70 ALA A C 1
ATOM 535 O O . ALA A 1 70 ? 3.650 4.633 4.512 1.00 98.19 70 ALA A O 1
ATOM 536 N N . ASP A 1 71 ? 3.394 4.956 2.302 1.00 98.44 71 ASP A N 1
ATOM 537 C CA . ASP A 1 71 ? 2.518 6.121 2.432 1.00 98.44 71 ASP A CA 1
ATOM 538 C C . ASP A 1 71 ? 1.147 5.772 3.025 1.00 98.44 71 ASP A C 1
ATOM 540 O O . ASP A 1 71 ? 0.657 6.502 3.892 1.00 98.44 71 ASP A O 1
ATOM 544 N N . ILE A 1 72 ? 0.562 4.634 2.633 1.00 98.56 72 ILE A N 1
ATOM 545 C CA . ILE A 1 72 ? -0.686 4.114 3.211 1.00 98.56 72 ILE A CA 1
ATOM 546 C C . ILE A 1 72 ? -0.539 3.954 4.724 1.00 98.56 72 ILE A C 1
ATOM 548 O O . ILE A 1 72 ? -1.358 4.479 5.479 1.00 98.56 72 ILE A O 1
ATOM 552 N N . LEU A 1 73 ? 0.511 3.266 5.184 1.00 98.19 73 LEU A N 1
ATOM 553 C CA . LEU A 1 73 ? 0.738 3.009 6.608 1.00 98.19 73 LEU A CA 1
ATOM 554 C C . LEU A 1 73 ? 1.046 4.293 7.381 1.00 98.19 73 LEU A C 1
ATOM 556 O O . LEU A 1 73 ? 0.585 4.457 8.512 1.00 98.19 73 LEU A O 1
ATOM 560 N N . ARG A 1 74 ? 1.778 5.231 6.770 1.00 98.19 74 ARG A N 1
ATOM 561 C CA . ARG A 1 74 ? 2.069 6.540 7.364 1.00 98.19 74 ARG A CA 1
ATOM 562 C C . ARG A 1 74 ? 0.801 7.370 7.559 1.00 98.19 74 ARG A C 1
ATOM 564 O O . ARG A 1 74 ? 0.619 7.937 8.633 1.00 98.19 74 ARG A O 1
ATOM 571 N N . ALA A 1 75 ? -0.085 7.420 6.565 1.00 97.56 75 ALA A N 1
ATOM 572 C CA . ALA A 1 75 ? -1.373 8.102 6.687 1.00 97.56 75 ALA A CA 1
ATOM 573 C C . ALA A 1 75 ? -2.307 7.390 7.681 1.00 97.56 75 ALA A C 1
ATOM 575 O O . ALA A 1 75 ? -2.950 8.031 8.517 1.00 97.56 75 ALA A O 1
ATOM 576 N N . ALA A 1 76 ? -2.336 6.056 7.641 1.00 97.25 76 ALA A N 1
ATOM 577 C CA . ALA A 1 76 ? -3.164 5.234 8.515 1.00 97.25 76 ALA A CA 1
ATOM 578 C C . ALA A 1 76 ? -2.709 5.242 9.983 1.00 97.25 76 ALA A C 1
ATOM 580 O O . ALA A 1 76 ? -3.512 4.931 10.863 1.00 97.25 76 ALA A O 1
ATOM 581 N N . ALA A 1 77 ? -1.474 5.664 10.284 1.00 94.94 77 ALA A N 1
ATOM 582 C CA . ALA A 1 77 ? -0.955 5.777 11.650 1.00 94.94 77 ALA A CA 1
ATOM 583 C C . ALA A 1 77 ? -1.796 6.698 12.558 1.00 94.94 77 ALA A C 1
ATOM 585 O O . ALA A 1 77 ? -1.781 6.537 13.779 1.00 94.94 77 ALA A O 1
ATOM 586 N N . LEU A 1 78 ? -2.593 7.609 11.982 1.00 91.31 78 LEU A N 1
ATOM 587 C CA . LEU A 1 78 ? -3.590 8.402 12.716 1.00 91.31 78 LEU A CA 1
ATOM 588 C C . LEU A 1 78 ? -4.699 7.539 13.351 1.00 91.31 78 LEU A C 1
ATOM 590 O O . LEU A 1 78 ? -5.424 8.007 14.229 1.00 91.31 78 LEU A O 1
ATOM 594 N N . ARG A 1 79 ? -4.835 6.275 12.933 1.00 96.31 79 ARG A N 1
ATOM 595 C CA . ARG A 1 79 ? -5.764 5.273 13.465 1.00 96.31 79 ARG A CA 1
ATOM 596 C C . ARG A 1 79 ? -5.007 3.996 13.860 1.00 96.31 79 ARG A C 1
ATOM 598 O O . ARG A 1 79 ? -5.078 3.001 13.145 1.00 96.31 79 ARG A O 1
ATOM 605 N N . PRO A 1 80 ? -4.362 3.958 15.041 1.00 97.44 80 PRO A N 1
ATOM 606 C CA . PRO A 1 80 ? -3.546 2.815 15.467 1.00 97.44 80 PRO A CA 1
ATOM 607 C C . PRO A 1 80 ? -4.259 1.454 15.437 1.00 97.44 80 PRO A C 1
ATOM 609 O O . PRO A 1 80 ? -3.632 0.447 15.129 1.00 97.44 80 PRO A O 1
ATOM 612 N N . ALA A 1 81 ? -5.571 1.421 15.703 1.00 98.06 81 ALA A N 1
ATOM 613 C CA . ALA A 1 81 ? -6.375 0.197 15.639 1.00 98.06 81 ALA A CA 1
ATOM 614 C C . ALA A 1 81 ? -6.432 -0.419 14.227 1.00 98.06 81 ALA A C 1
ATOM 616 O O . ALA A 1 81 ? -6.392 -1.637 14.101 1.00 98.06 81 ALA A O 1
ATOM 617 N N . PHE A 1 82 ? -6.454 0.407 13.174 1.00 98.56 82 PHE A N 1
ATOM 618 C CA . PHE A 1 82 ? -6.374 -0.075 11.794 1.00 98.56 82 PHE A CA 1
ATOM 619 C C . PHE A 1 82 ? -5.028 -0.761 11.548 1.00 98.56 82 PHE A C 1
ATOM 621 O O . PHE A 1 82 ? -4.989 -1.893 11.077 1.00 98.56 82 PHE A O 1
ATOM 628 N N . CYS A 1 83 ? -3.924 -0.105 11.925 1.00 98.06 83 CYS A N 1
ATOM 629 C CA . CYS A 1 83 ? -2.582 -0.660 11.741 1.00 98.06 83 CYS A CA 1
ATOM 630 C C . CYS A 1 83 ? -2.368 -1.943 12.555 1.00 98.06 83 CYS A C 1
ATOM 632 O O . CYS A 1 83 ? -1.670 -2.838 12.095 1.00 98.06 83 CYS A O 1
ATOM 634 N N . ALA A 1 84 ? -2.972 -2.046 13.742 1.00 98.12 84 ALA A N 1
ATOM 635 C CA . ALA A 1 84 ? -2.914 -3.251 14.567 1.00 98.12 84 ALA A CA 1
ATOM 636 C C . ALA A 1 84 ? -3.708 -4.428 13.970 1.00 98.12 84 ALA A C 1
ATOM 638 O O . ALA A 1 84 ? -3.294 -5.574 14.127 1.00 98.12 84 ALA A O 1
ATOM 639 N N . ALA A 1 85 ? -4.824 -4.153 13.287 1.00 98.38 85 ALA A N 1
ATOM 640 C CA . ALA A 1 85 ? -5.660 -5.169 12.645 1.00 98.38 85 ALA A CA 1
ATOM 641 C C . ALA A 1 85 ? -5.153 -5.593 11.249 1.00 98.38 85 ALA A C 1
ATOM 643 O O . ALA A 1 85 ? -5.515 -6.664 10.754 1.00 98.38 85 ALA A O 1
ATOM 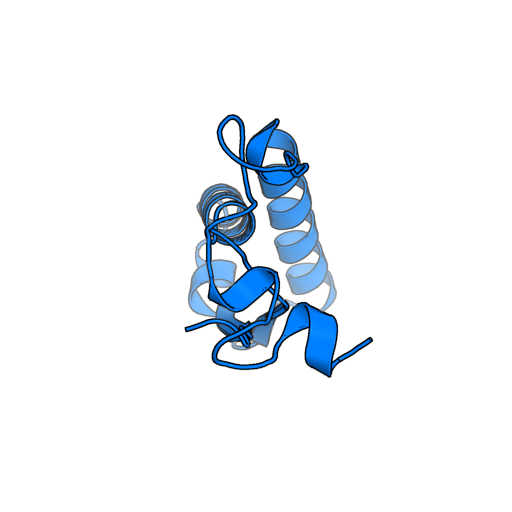644 N N . ALA A 1 86 ? -4.339 -4.761 10.594 1.00 98.44 86 ALA A N 1
ATOM 645 C CA . ALA A 1 86 ? -3.876 -4.988 9.229 1.00 98.44 86 ALA A CA 1
ATOM 646 C C . ALA A 1 86 ? -2.818 -6.103 9.142 1.00 98.44 86 ALA A C 1
ATOM 648 O O . ALA A 1 86 ? -1.732 -6.007 9.712 1.00 98.44 86 ALA A O 1
ATOM 649 N N . GLN A 1 87 ? -3.096 -7.128 8.340 1.00 98.56 87 GLN A N 1
ATOM 650 C CA . GLN A 1 87 ? -2.127 -8.135 7.910 1.00 98.56 87 GLN A CA 1
ATOM 651 C C . GLN A 1 87 ? -1.620 -7.762 6.516 1.00 98.56 87 GLN A C 1
ATOM 653 O O . GLN A 1 87 ? -2.359 -7.856 5.536 1.00 98.56 87 GLN A O 1
ATOM 658 N N . ILE A 1 88 ? -0.380 -7.280 6.426 1.00 98.25 88 ILE A N 1
ATOM 659 C CA . ILE A 1 88 ? 0.188 -6.770 5.171 1.00 98.25 88 ILE A CA 1
ATOM 660 C C . ILE A 1 88 ? 0.687 -7.935 4.314 1.00 98.25 88 ILE A C 1
ATOM 662 O O . ILE A 1 88 ? 1.528 -8.720 4.753 1.00 98.25 88 ILE A O 1
ATOM 666 N N . HIS A 1 89 ? 0.217 -8.005 3.069 1.00 98.31 89 HIS A N 1
ATOM 667 C CA . HIS A 1 89 ? 0.677 -8.974 2.078 1.00 98.31 89 HIS A CA 1
ATOM 668 C C . HIS A 1 89 ? 1.141 -8.256 0.812 1.00 98.31 89 HIS A C 1
ATOM 670 O O . HIS A 1 89 ? 0.349 -7.621 0.120 1.00 98.31 89 HIS A O 1
ATOM 676 N N . LEU A 1 90 ? 2.425 -8.389 0.496 1.00 97.75 90 LEU A N 1
ATOM 677 C CA . LEU A 1 90 ? 3.015 -7.868 -0.731 1.00 97.75 90 LEU A CA 1
ATOM 678 C C . LEU A 1 90 ? 3.228 -9.032 -1.699 1.00 97.75 90 LEU A C 1
ATOM 680 O O . LEU A 1 90 ? 3.999 -9.946 -1.407 1.00 97.75 90 LEU A O 1
ATOM 684 N N . VAL A 1 91 ? 2.507 -9.032 -2.819 1.00 97.12 91 VAL A N 1
ATOM 685 C CA . VAL A 1 91 ? 2.585 -10.099 -3.825 1.00 97.12 91 VAL A CA 1
ATOM 686 C C . VAL A 1 91 ? 3.435 -9.606 -4.985 1.00 97.12 91 VAL A C 1
ATOM 688 O O . VAL A 1 91 ? 2.971 -8.809 -5.799 1.00 97.12 91 VAL A O 1
ATOM 691 N N . GLU A 1 92 ? 4.670 -10.093 -5.061 1.00 93.25 92 GLU A N 1
ATOM 692 C CA . GLU A 1 92 ? 5.627 -9.749 -6.112 1.00 93.25 92 GLU A CA 1
ATOM 693 C C . GLU A 1 92 ? 6.169 -11.019 -6.779 1.00 93.25 92 GLU A C 1
ATOM 695 O O . GLU A 1 92 ? 6.379 -12.050 -6.139 1.00 93.25 92 GLU A O 1
ATOM 700 N N . THR A 1 93 ? 6.331 -10.947 -8.097 1.00 89.19 93 THR A N 1
ATOM 701 C CA . THR A 1 93 ? 6.888 -12.016 -8.933 1.00 89.19 93 THR A CA 1
ATOM 702 C C . THR A 1 93 ? 8.360 -11.790 -9.259 1.00 89.19 93 THR A C 1
ATOM 704 O O . THR A 1 93 ? 9.055 -12.761 -9.557 1.00 89.19 93 THR A O 1
ATOM 707 N N . SER A 1 94 ? 8.835 -10.538 -9.217 1.00 82.50 94 SER A N 1
ATOM 708 C CA . SER A 1 94 ? 10.262 -10.232 -9.301 1.00 82.50 94 SER A CA 1
ATOM 709 C C . SER A 1 94 ? 10.987 -10.560 -7.988 1.00 82.50 94 SER A C 1
ATOM 711 O O . SER A 1 94 ? 10.408 -10.355 -6.922 1.00 82.50 94 SER A O 1
ATOM 713 N N . PRO A 1 95 ? 12.230 -11.071 -8.043 1.00 77.62 95 PRO A N 1
ATOM 714 C CA . PRO A 1 95 ? 13.053 -11.298 -6.854 1.00 77.62 95 PRO A CA 1
ATOM 715 C C . PRO A 1 95 ? 13.375 -10.026 -6.064 1.00 77.62 95 PRO A C 1
ATOM 717 O O . PRO A 1 95 ? 13.392 -8.934 -6.677 1.00 77.62 95 PRO A O 1
#

Secondary structure (DSSP, 8-state):
-HHHHH-TTT-HHHHS--BSTTSSB--HHHH-HHHHHHHHHHHHHHHHHTT--S-EEEEEES-TTSHHHHHHHHHHTTSHHHHHHEEEEEE-S--

Solvent-accessible surface area (backbone atoms only — not comparable to full-atom values): 5502 Å² total; per-residue (Å²): 111,68,60,60,41,62,27,80,85,73,4,57,61,54,72,51,80,50,64,35,94,90,27,85,46,69,50,67,47,76,74,34,63,68,55,16,29,53,51,13,50,49,52,52,50,53,41,50,75,70,68,55,59,80,62,46,80,45,74,40,78,61,50,82,89,39,56,40,60,53,29,19,52,61,47,32,57,85,40,58,69,58,63,72,15,48,42,80,42,78,48,65,91,59,133

Sequence (95 aa):
MSLALGHPEFGYYMRRDPFGVSGDFITAPEISQIFGELIGLWCVQSWLDMGAPDSFALVELGPGRGTLMADILRAAALRPAFCAAAQIHLVETSP

Nearest PDB structures (foldseek):
  5zzw-assembly2_A  TM=9.311E-01  e=3.145E-08  Dictyostelium discoideum
  1zkd-assembly1_A  TM=9.149E-01  e=3.392E-07  Rhodopseudomonas palustris CGA009
  1zkd-assembly1_B  TM=9.151E-01  e=1.080E-06  Rhodopseudomonas palustris CGA009
  6kdf-assembly7_N  TM=6.252E-01  e=6.026E-01  Homo sapiens
  4rao-assembly1_A  TM=4.090E-01  e=5.091E+00  Homo sapiens

Radius of gyration: 15.67 Å; Cα contacts (8 Å, |Δi|>4): 123; chains: 1; bounding box: 34×28×39 Å

Mean predicted aligned error: 3.84 Å

Foldseek 3Di:
DCCCQQVCVRHPLNPDQQEEPPHVDYDPLRVDLVVLLVVLVVLLVVCVVVVNDQADEDEDECCRVVSSVVSSVVNNVVPVSSVNRYDYYYHDSHD

pLDDT: mean 93.26, std 6.87, range [73.5, 98.56]